Protein AF-A0A5N7MXD4-F1 (afdb_monomer_lite)

Sequence (95 aa):
NGLVERFNGRVQREVLGITIYSHRDLETLLKGFNQAYNRRRQRVLKGRSPDEVVRSRLAAEPKLANRRYKPPDADALPPALQVIAHAKEVSHPDT

Foldseek 3Di:
DCPVVVLVVCCVVPLVPQDADDPVLSVLLVLQSVVCQQCAQDVVVVRHGVVRVVVVVCVVPVVPDDPPDDDRDPPSNVVNVVSSVVSVVVPDPPD

pLDDT: mean 90.41, std 9.25, range [51.69, 97.56]

Structure (mmCIF, N/CA/C/O backbone):
data_AF-A0A5N7MXD4-F1
#
_entry.id   AF-A0A5N7MXD4-F1
#
loop_
_atom_site.group_PDB
_atom_site.id
_atom_site.type_symbol
_atom_site.label_atom_id
_atom_site.label_alt_id
_atom_site.label_comp_id
_atom_site.label_asym_id
_atom_site.label_entity_id
_atom_site.label_seq_id
_atom_site.pdbx_PDB_ins_code
_atom_site.Cartn_x
_atom_site.Cartn_y
_atom_site.Cartn_z
_atom_site.occupancy
_atom_site.B_iso_or_equiv
_atom_site.auth_seq_id
_atom_site.auth_comp_id
_atom_site.auth_asym_id
_atom_site.auth_atom_id
_atom_site.pdbx_PDB_model_num
ATOM 1 N N . ASN A 1 1 ? -7.459 -8.558 11.713 1.00 66.50 1 ASN A N 1
ATOM 2 C CA . ASN A 1 1 ? -7.918 -8.012 10.403 1.00 66.50 1 ASN A CA 1
ATOM 3 C C . ASN A 1 1 ? -6.911 -8.205 9.266 1.00 66.50 1 ASN A C 1
ATOM 5 O O . ASN A 1 1 ? -7.270 -7.883 8.137 1.00 66.50 1 ASN A O 1
ATOM 9 N N . GLY A 1 2 ? -5.682 -8.686 9.519 1.00 84.12 2 GLY A N 1
ATOM 10 C CA . GLY A 1 2 ? -4.745 -9.125 8.473 1.00 84.12 2 GLY A CA 1
ATOM 11 C C . GLY A 1 2 ? -4.294 -8.042 7.481 1.00 84.12 2 GLY A C 1
ATOM 12 O O . GLY A 1 2 ? -4.044 -8.353 6.322 1.00 84.12 2 GLY A O 1
ATOM 13 N N . LEU A 1 3 ? -4.381 -6.755 7.841 1.00 88.06 3 LEU A N 1
ATOM 14 C CA . LEU A 1 3 ? -4.192 -5.642 6.896 1.00 88.06 3 LEU A CA 1
ATOM 15 C C . LEU A 1 3 ? -2.740 -5.535 6.425 1.00 88.06 3 LEU A C 1
ATOM 17 O O . LEU A 1 3 ? -2.511 -5.345 5.231 1.00 88.06 3 LEU A O 1
ATOM 21 N N . VAL A 1 4 ? -1.800 -5.687 7.358 1.00 90.19 4 VAL A N 1
ATOM 22 C CA . VAL A 1 4 ? -0.358 -5.576 7.112 1.00 90.19 4 VAL A CA 1
ATOM 23 C C . VAL A 1 4 ? 0.131 -6.776 6.311 1.00 90.19 4 VAL A C 1
ATOM 25 O O . VAL A 1 4 ? 0.804 -6.617 5.302 1.00 90.19 4 VAL A O 1
ATOM 28 N N . GLU A 1 5 ? -0.290 -7.978 6.687 1.00 94.38 5 GLU A N 1
ATOM 29 C CA . GLU A 1 5 ? 0.085 -9.230 6.034 1.00 94.38 5 GLU A CA 1
ATOM 30 C C . GLU A 1 5 ? -0.402 -9.254 4.581 1.00 94.38 5 GLU A C 1
ATOM 32 O O . GLU A 1 5 ? 0.335 -9.634 3.671 1.00 94.38 5 GLU A O 1
ATOM 37 N N . ARG A 1 6 ? -1.627 -8.770 4.333 1.00 93.19 6 ARG A N 1
ATOM 38 C CA . ARG A 1 6 ? -2.141 -8.616 2.966 1.00 93.19 6 ARG A CA 1
ATOM 39 C C . ARG A 1 6 ? -1.388 -7.558 2.178 1.00 93.19 6 ARG A C 1
ATOM 41 O O . ARG A 1 6 ? -1.148 -7.779 0.997 1.00 93.19 6 ARG A O 1
ATOM 48 N N . PHE A 1 7 ? -1.058 -6.427 2.799 1.00 94.19 7 PHE A N 1
ATOM 49 C CA . PHE A 1 7 ? -0.277 -5.385 2.143 1.00 94.19 7 PHE A CA 1
ATOM 50 C C . PHE A 1 7 ? 1.096 -5.922 1.727 1.00 94.19 7 PHE A C 1
ATOM 52 O O . PHE A 1 7 ? 1.439 -5.856 0.551 1.00 94.19 7 PHE A O 1
ATOM 59 N N . ASN A 1 8 ? 1.815 -6.574 2.641 1.00 93.62 8 ASN A N 1
ATOM 60 C CA . ASN A 1 8 ? 3.120 -7.176 2.365 1.00 93.62 8 ASN A CA 1
ATOM 61 C C . ASN A 1 8 ? 3.028 -8.235 1.259 1.00 93.62 8 ASN A C 1
ATOM 63 O O . ASN A 1 8 ? 3.791 -8.202 0.296 1.00 93.62 8 ASN A O 1
ATOM 67 N N . GLY A 1 9 ? 2.026 -9.118 1.325 1.00 94.94 9 GLY A N 1
ATOM 68 C CA . GLY A 1 9 ? 1.793 -10.116 0.282 1.00 94.94 9 GLY A CA 1
ATOM 69 C C . GLY A 1 9 ? 1.370 -9.529 -1.071 1.00 94.94 9 GLY A C 1
ATOM 70 O O . GLY A 1 9 ? 1.410 -10.239 -2.076 1.00 94.94 9 GLY A O 1
ATOM 71 N N . ARG A 1 10 ? 0.927 -8.268 -1.122 1.00 95.31 10 ARG A N 1
ATOM 72 C CA . ARG A 1 10 ? 0.638 -7.542 -2.366 1.00 95.31 10 ARG A CA 1
ATOM 73 C C . ARG A 1 10 ? 1.878 -6.835 -2.898 1.00 95.31 10 ARG A C 1
ATOM 75 O O . ARG A 1 10 ? 2.154 -6.972 -4.080 1.00 95.31 10 ARG A O 1
ATOM 82 N N . VAL A 1 11 ? 2.672 -6.203 -2.033 1.00 94.00 11 VAL A N 1
ATOM 83 C CA . VAL A 1 11 ? 3.987 -5.646 -2.394 1.00 94.00 11 VAL A CA 1
ATOM 84 C C . VAL A 1 11 ? 4.872 -6.719 -3.030 1.00 94.00 11 VAL A C 1
ATOM 86 O O . VAL A 1 11 ? 5.403 -6.506 -4.116 1.00 94.00 11 VAL A O 1
ATOM 89 N N . GLN A 1 12 ? 4.960 -7.903 -2.418 1.00 93.25 12 GLN A N 1
ATOM 90 C CA . GLN A 1 12 ? 5.769 -9.003 -2.950 1.00 93.25 12 GLN A CA 1
ATOM 91 C C . GLN A 1 12 ? 5.322 -9.461 -4.347 1.00 93.25 12 GLN A C 1
ATOM 93 O O . GLN A 1 12 ? 6.161 -9.797 -5.173 1.00 93.25 12 GLN A O 1
ATOM 98 N N . ARG A 1 13 ? 4.011 -9.488 -4.616 1.00 92.38 13 ARG A N 1
ATOM 99 C CA . ARG A 1 13 ? 3.464 -9.993 -5.886 1.00 92.38 13 ARG A CA 1
ATOM 100 C C . ARG A 1 13 ? 3.389 -8.947 -6.992 1.00 92.38 13 ARG A C 1
ATOM 102 O O . ARG A 1 13 ? 3.486 -9.310 -8.154 1.00 92.38 13 ARG A O 1
ATOM 109 N N . GLU A 1 14 ? 3.153 -7.687 -6.642 1.00 91.88 14 GLU A N 1
ATOM 110 C CA . GLU A 1 14 ? 2.803 -6.639 -7.611 1.00 91.88 14 GLU A CA 1
ATOM 111 C C . GLU A 1 14 ? 3.910 -5.594 -7.787 1.00 91.88 14 GLU A C 1
ATOM 113 O O . GLU A 1 14 ? 4.019 -5.023 -8.864 1.00 91.88 14 GLU A O 1
ATOM 118 N N . VAL A 1 15 ? 4.738 -5.349 -6.764 1.00 90.81 15 VAL A N 1
ATOM 119 C CA . VAL A 1 15 ? 5.844 -4.375 -6.835 1.00 90.81 15 VAL A CA 1
ATOM 120 C C . VAL A 1 15 ? 7.165 -5.094 -7.077 1.00 90.81 15 VAL A C 1
ATOM 122 O O . VAL A 1 15 ? 7.857 -4.789 -8.039 1.00 90.81 15 VAL A O 1
ATOM 125 N N . LEU A 1 16 ? 7.500 -6.086 -6.246 1.00 88.38 16 LEU A N 1
ATOM 126 C CA . LEU A 1 16 ? 8.787 -6.792 -6.348 1.00 88.38 16 LEU A CA 1
ATOM 127 C C . LEU A 1 16 ? 8.886 -7.729 -7.563 1.00 88.38 16 LEU A C 1
ATOM 129 O O . LEU A 1 16 ? 9.960 -8.251 -7.836 1.00 88.38 16 LEU A O 1
ATOM 133 N N . GLY A 1 17 ? 7.784 -7.938 -8.288 1.00 86.75 17 GLY A N 1
ATOM 134 C CA . GLY A 1 17 ? 7.784 -8.629 -9.579 1.00 86.75 17 GLY A CA 1
ATOM 135 C C . GLY A 1 17 ? 8.162 -7.736 -10.767 1.00 86.75 17 GLY A C 1
ATOM 136 O O . GLY A 1 17 ? 8.276 -8.243 -11.878 1.00 86.75 17 GLY A O 1
ATOM 137 N N . ILE A 1 18 ? 8.323 -6.424 -10.564 1.00 86.62 18 ILE A N 1
ATOM 138 C CA . ILE A 1 18 ? 8.743 -5.487 -11.611 1.00 86.62 18 ILE A CA 1
ATOM 139 C C . ILE A 1 18 ? 10.270 -5.430 -11.618 1.00 86.62 18 ILE A C 1
ATOM 141 O O . ILE A 1 18 ? 10.882 -5.069 -10.612 1.00 86.62 18 ILE A O 1
ATOM 145 N N . THR A 1 19 ? 10.883 -5.744 -12.759 1.00 87.12 19 THR A N 1
ATOM 146 C CA . THR A 1 19 ? 12.324 -5.567 -12.951 1.00 87.12 19 THR A CA 1
ATOM 147 C C . THR A 1 19 ? 12.652 -4.077 -12.949 1.00 87.12 19 THR A C 1
ATOM 149 O O . THR A 1 19 ? 12.222 -3.330 -13.825 1.00 87.12 19 THR A O 1
ATOM 152 N N . ILE A 1 20 ? 13.406 -3.641 -11.946 1.00 84.12 20 ILE A N 1
ATOM 153 C CA . ILE A 1 20 ? 13.797 -2.246 -11.739 1.00 84.12 20 ILE A CA 1
ATOM 154 C C . ILE A 1 20 ? 15.306 -2.158 -11.553 1.00 84.12 20 ILE A C 1
ATOM 156 O O . ILE A 1 20 ? 15.915 -3.011 -10.911 1.00 84.12 20 ILE A O 1
ATOM 160 N N . TYR A 1 21 ? 15.907 -1.113 -12.114 1.00 79.19 21 TYR A N 1
ATOM 161 C CA . TYR A 1 21 ? 17.362 -0.958 -12.174 1.00 79.19 21 TYR A CA 1
ATOM 162 C C . TYR A 1 21 ? 17.922 -0.032 -11.083 1.00 79.19 21 TYR A C 1
ATOM 164 O O . TYR A 1 21 ? 19.137 0.121 -10.978 1.00 79.19 21 TYR A O 1
ATOM 172 N N . SER A 1 22 ? 17.069 0.596 -10.261 1.00 89.06 22 SER A N 1
ATOM 173 C CA . SER A 1 22 ? 17.521 1.519 -9.218 1.00 89.06 22 SER A CA 1
ATOM 174 C C . SER A 1 22 ? 16.703 1.448 -7.925 1.00 89.06 22 SER A C 1
ATOM 176 O O . SER A 1 22 ? 15.500 1.183 -7.911 1.00 89.06 22 SER A O 1
ATOM 178 N N . HIS A 1 23 ? 17.368 1.749 -6.806 1.00 92.69 23 HIS A N 1
ATOM 179 C CA . HIS A 1 23 ? 16.715 1.884 -5.502 1.00 92.69 23 HIS A CA 1
ATOM 180 C C . HIS A 1 23 ? 15.687 3.024 -5.486 1.00 92.69 23 HIS A C 1
ATOM 182 O O . HIS A 1 23 ? 14.625 2.905 -4.879 1.00 92.69 23 HIS A O 1
ATOM 188 N N . ARG A 1 24 ? 15.974 4.121 -6.194 1.00 94.69 24 ARG A N 1
ATOM 189 C CA . ARG A 1 24 ? 15.072 5.272 -6.302 1.00 94.69 24 ARG A CA 1
ATOM 190 C C . ARG A 1 24 ? 13.750 4.894 -6.970 1.00 94.69 24 ARG A C 1
ATOM 192 O O . ARG A 1 24 ? 12.689 5.342 -6.531 1.00 94.69 24 ARG A O 1
ATOM 199 N N . ASP A 1 25 ? 13.807 4.054 -7.995 1.00 94.12 25 ASP A N 1
ATOM 200 C CA . ASP A 1 25 ? 12.617 3.558 -8.682 1.00 94.12 25 ASP A CA 1
ATOM 201 C C . ASP A 1 25 ? 11.812 2.630 -7.774 1.00 94.12 25 ASP A C 1
ATOM 203 O O . ASP A 1 25 ? 10.591 2.769 -7.692 1.00 94.12 25 ASP A O 1
ATOM 207 N N . LEU A 1 26 ? 12.485 1.772 -6.995 1.00 94.94 26 LEU A N 1
ATOM 208 C CA . LEU A 1 26 ? 11.822 0.950 -5.978 1.00 94.94 26 LEU A CA 1
ATOM 209 C C . LEU A 1 26 ? 11.073 1.810 -4.955 1.00 94.94 26 LEU A C 1
ATOM 211 O O . LEU A 1 26 ? 9.898 1.566 -4.682 1.00 94.94 26 LEU A O 1
ATOM 215 N N . GLU A 1 27 ? 11.726 2.829 -4.392 1.00 95.50 27 GLU A N 1
ATOM 216 C CA . GLU A 1 27 ? 11.077 3.734 -3.440 1.00 95.50 27 GLU A CA 1
ATOM 217 C C . GLU A 1 27 ? 9.869 4.445 -4.058 1.00 95.50 27 GLU A C 1
ATOM 219 O O . GLU A 1 27 ? 8.828 4.591 -3.410 1.00 95.50 27 GLU A O 1
ATOM 224 N N . THR A 1 28 ? 10.002 4.883 -5.310 1.00 95.81 28 THR A N 1
ATOM 225 C CA . THR A 1 28 ? 8.940 5.574 -6.050 1.00 95.81 28 THR A CA 1
ATOM 226 C C . THR A 1 28 ? 7.741 4.649 -6.261 1.00 95.81 28 THR A C 1
ATOM 228 O O . THR A 1 28 ? 6.608 5.030 -5.949 1.00 95.81 28 THR A O 1
ATOM 231 N N . LEU A 1 29 ? 7.980 3.402 -6.679 1.00 95.19 29 LEU A N 1
ATOM 232 C CA . LEU A 1 29 ? 6.939 2.384 -6.812 1.00 95.19 29 LEU A CA 1
ATOM 233 C C . LEU A 1 29 ? 6.256 2.084 -5.482 1.00 95.19 29 LEU A C 1
ATOM 235 O O . LEU A 1 29 ? 5.030 2.037 -5.429 1.00 95.19 29 LEU A O 1
ATOM 239 N N . LEU A 1 30 ? 7.014 1.916 -4.397 1.00 95.56 30 LEU A N 1
ATOM 240 C CA . LEU A 1 30 ? 6.447 1.622 -3.081 1.00 95.56 30 LEU A CA 1
ATOM 241 C C . LEU A 1 30 ? 5.559 2.765 -2.572 1.00 95.56 30 LEU A C 1
ATOM 243 O O . LEU A 1 30 ? 4.483 2.502 -2.028 1.00 95.56 30 LEU A O 1
ATOM 247 N N . LYS A 1 31 ? 5.958 4.026 -2.782 1.00 95.50 31 LYS A N 1
ATOM 248 C CA . LYS A 1 31 ? 5.150 5.202 -2.415 1.00 95.50 31 LYS A CA 1
ATOM 249 C C . LYS A 1 31 ? 3.838 5.245 -3.203 1.00 95.50 31 LYS A C 1
ATOM 251 O O . LYS A 1 31 ? 2.770 5.347 -2.591 1.00 95.50 31 LYS A O 1
ATOM 256 N N . GLY A 1 32 ? 3.897 5.106 -4.529 1.00 96.12 32 GLY A N 1
ATOM 257 C CA . GLY A 1 32 ? 2.702 5.096 -5.378 1.00 96.12 32 GLY A CA 1
ATOM 258 C C . GLY A 1 32 ? 1.794 3.892 -5.115 1.00 96.12 32 GLY A C 1
ATOM 259 O O . GLY A 1 32 ? 0.576 4.041 -5.004 1.00 96.12 32 GLY A O 1
ATOM 260 N N . PHE A 1 33 ? 2.376 2.707 -4.912 1.00 95.50 33 PHE A N 1
ATOM 261 C CA . PHE A 1 33 ? 1.638 1.493 -4.571 1.00 95.50 33 PHE A CA 1
ATOM 262 C C . PHE A 1 33 ? 0.915 1.627 -3.230 1.00 95.50 33 PHE A C 1
ATOM 264 O O . PHE A 1 33 ? -0.277 1.334 -3.143 1.00 95.50 33 PHE A O 1
ATOM 271 N N . ASN A 1 34 ? 1.602 2.109 -2.189 1.00 94.94 34 ASN A N 1
ATOM 272 C CA . ASN A 1 34 ? 0.996 2.362 -0.882 1.00 94.94 34 ASN A CA 1
ATOM 273 C C . ASN A 1 34 ? -0.197 3.320 -1.002 1.00 94.94 34 ASN A C 1
ATOM 275 O O . ASN A 1 34 ? -1.256 3.081 -0.418 1.00 94.94 34 ASN A O 1
ATOM 279 N N . GLN A 1 35 ? -0.054 4.372 -1.807 1.00 94.69 35 GLN A N 1
ATOM 280 C CA . GLN A 1 35 ? -1.127 5.323 -2.055 1.00 94.69 35 GLN A CA 1
ATOM 281 C C . GLN A 1 35 ? -2.335 4.668 -2.752 1.00 94.69 35 GLN A C 1
ATOM 283 O O . GLN A 1 35 ? -3.470 4.795 -2.284 1.00 94.69 35 GLN A O 1
ATOM 288 N N . ALA A 1 36 ? -2.102 3.935 -3.842 1.00 94.62 36 ALA A N 1
ATOM 289 C CA . ALA A 1 36 ? -3.156 3.259 -4.592 1.00 94.62 36 ALA A CA 1
ATOM 290 C C . ALA A 1 36 ? -3.858 2.181 -3.750 1.00 94.62 36 ALA A C 1
ATOM 292 O O . ALA A 1 36 ? -5.089 2.111 -3.718 1.00 94.62 36 ALA A O 1
ATOM 293 N N . TYR A 1 37 ? -3.090 1.369 -3.020 1.00 95.12 37 TYR A N 1
ATOM 294 C CA . TYR A 1 37 ? -3.610 0.293 -2.181 1.00 95.12 37 TYR A CA 1
ATOM 295 C C . TYR A 1 37 ? -4.518 0.818 -1.066 1.00 95.12 37 TYR A C 1
ATOM 297 O O . TYR A 1 37 ? -5.609 0.278 -0.860 1.00 95.12 37 TYR A O 1
ATOM 305 N N . ASN A 1 38 ? -4.090 1.872 -0.364 1.00 94.19 38 ASN A N 1
ATOM 306 C CA . ASN A 1 38 ? -4.826 2.403 0.781 1.00 94.19 38 ASN A CA 1
ATOM 307 C C . ASN A 1 38 ? -6.086 3.184 0.389 1.00 94.19 38 ASN A C 1
ATOM 309 O O . ASN A 1 38 ? -7.045 3.210 1.162 1.00 94.19 38 ASN A O 1
ATOM 313 N N . ARG A 1 39 ? -6.130 3.748 -0.825 1.00 94.38 39 ARG A N 1
ATOM 314 C CA . ARG A 1 39 ? -7.325 4.411 -1.376 1.00 94.38 39 ARG A CA 1
ATOM 315 C C . ARG A 1 39 ? -8.316 3.436 -2.007 1.00 94.38 39 ARG A C 1
ATOM 317 O O . ARG A 1 39 ? -9.516 3.709 -2.0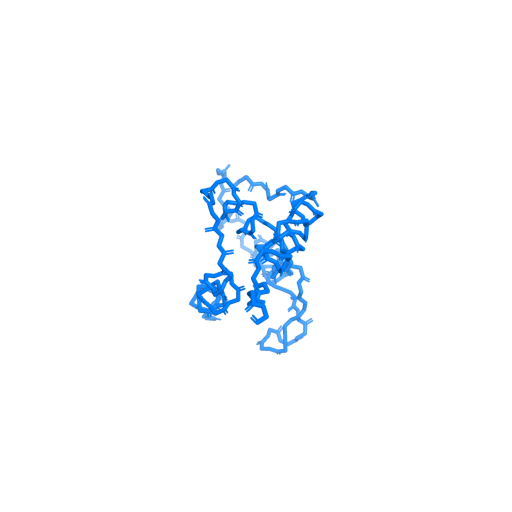32 1.00 94.38 39 ARG A O 1
ATOM 324 N N . ARG A 1 40 ? -7.851 2.285 -2.499 1.00 95.38 40 ARG A N 1
ATOM 325 C CA . ARG A 1 40 ? -8.704 1.308 -3.183 1.00 95.38 40 ARG A CA 1
ATOM 326 C C . ARG A 1 40 ? -9.674 0.634 -2.212 1.00 95.38 40 ARG A C 1
ATOM 328 O O . ARG A 1 40 ? -9.265 0.020 -1.229 1.00 95.38 40 ARG A O 1
ATOM 335 N N . ARG A 1 41 ? -10.970 0.670 -2.535 1.00 96.56 41 ARG A N 1
ATOM 336 C CA . ARG A 1 41 ? -12.010 -0.105 -1.841 1.00 96.56 41 ARG A CA 1
ATOM 337 C C . ARG A 1 41 ? -11.753 -1.606 -1.991 1.00 96.56 41 ARG A C 1
ATOM 339 O O . ARG A 1 41 ? -11.516 -2.095 -3.095 1.00 96.56 41 ARG A O 1
ATOM 346 N N . GLN A 1 42 ? -11.817 -2.349 -0.887 1.00 95.19 42 GLN A N 1
ATOM 347 C CA . GLN A 1 42 ? -11.522 -3.782 -0.860 1.00 95.19 42 GLN A CA 1
ATOM 348 C C . GLN A 1 42 ? -12.746 -4.583 -0.415 1.00 95.19 42 GLN A C 1
ATOM 350 O O . GLN A 1 42 ? -13.353 -4.312 0.621 1.00 95.19 42 GLN A O 1
ATOM 355 N N . ARG A 1 43 ? -13.080 -5.640 -1.164 1.00 94.50 43 ARG A N 1
ATOM 356 C CA . ARG A 1 43 ? -14.231 -6.512 -0.867 1.00 94.50 43 ARG A CA 1
ATOM 357 C C . ARG A 1 43 ? -14.127 -7.161 0.519 1.00 94.50 43 ARG A C 1
ATOM 359 O O . ARG A 1 43 ? -15.100 -7.187 1.261 1.00 94.50 43 ARG A O 1
ATOM 366 N N . VAL A 1 44 ? -12.917 -7.577 0.908 1.00 93.06 44 VAL A N 1
ATOM 367 C CA . VAL A 1 44 ? -12.610 -8.135 2.243 1.00 93.06 44 VAL A CA 1
ATOM 368 C C . VAL A 1 44 ? -12.841 -7.134 3.386 1.00 93.06 44 VAL A C 1
ATOM 370 O O . VAL A 1 44 ? -13.044 -7.528 4.528 1.00 93.06 44 VAL A O 1
ATOM 373 N N . LEU A 1 45 ? -12.860 -5.832 3.083 1.00 94.50 45 LEU A N 1
ATOM 374 C CA . LEU A 1 45 ? -13.163 -4.754 4.027 1.00 94.50 45 LEU A CA 1
ATOM 375 C C . LEU A 1 45 ? -14.611 -4.259 3.894 1.00 94.50 45 LEU A C 1
ATOM 377 O O . LEU A 1 45 ? -14.914 -3.126 4.273 1.00 94.50 45 LEU A O 1
ATOM 381 N N . LYS A 1 46 ? -15.509 -5.100 3.361 1.00 95.31 46 LYS A N 1
ATOM 382 C CA . LYS A 1 46 ? -16.921 -4.772 3.104 1.00 95.31 46 LYS A CA 1
ATOM 383 C C . LYS A 1 46 ? -17.078 -3.550 2.188 1.00 95.31 46 LYS A C 1
ATOM 385 O O . LYS A 1 46 ? -17.912 -2.688 2.428 1.00 95.31 46 LYS A O 1
ATOM 390 N N . GLY A 1 47 ? -16.221 -3.446 1.170 1.00 96.44 47 GLY A N 1
ATOM 391 C CA . GLY A 1 47 ? -16.249 -2.344 0.203 1.00 96.44 47 GLY A CA 1
ATOM 392 C C . GLY A 1 47 ? -15.613 -1.043 0.699 1.00 96.44 47 GLY A C 1
ATOM 393 O O . GLY A 1 47 ? -15.674 -0.041 -0.009 1.00 96.44 47 GLY A O 1
ATOM 394 N N . ARG A 1 48 ? -14.975 -1.038 1.874 1.00 97.00 48 ARG A N 1
ATOM 395 C CA . ARG A 1 48 ? -14.193 0.107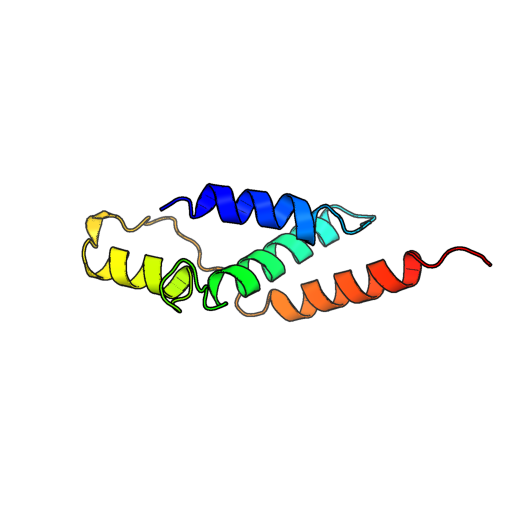 2.361 1.00 97.00 48 ARG A CA 1
ATOM 396 C C . ARG A 1 48 ? -12.741 0.042 1.911 1.00 97.00 48 ARG A C 1
ATOM 398 O O . ARG A 1 48 ? -12.221 -1.041 1.630 1.00 97.00 48 ARG A O 1
ATOM 405 N N . SER A 1 49 ? -12.081 1.187 1.835 1.00 96.25 49 SER A N 1
ATOM 406 C CA . SER A 1 49 ? -10.633 1.252 1.648 1.00 96.25 49 SER A CA 1
ATOM 407 C C . SER A 1 49 ? -9.887 1.052 2.977 1.00 96.25 49 SER A C 1
ATOM 409 O O . SER A 1 49 ? -10.467 1.260 4.050 1.00 96.25 49 SER A O 1
ATOM 411 N N . PRO A 1 50 ? -8.608 0.632 2.953 1.00 95.56 50 PRO A N 1
ATOM 412 C CA . PRO A 1 50 ? -7.781 0.621 4.156 1.00 95.56 50 PRO A CA 1
ATOM 413 C C . PRO A 1 50 ? -7.750 1.975 4.880 1.00 95.56 50 PRO A C 1
ATOM 415 O O . PRO A 1 50 ? -7.902 1.992 6.102 1.00 95.56 50 PRO A O 1
ATOM 418 N N . ASP A 1 51 ? -7.651 3.091 4.147 1.00 94.56 51 ASP A N 1
ATOM 419 C CA . ASP A 1 51 ? -7.675 4.441 4.728 1.00 94.56 51 ASP A CA 1
ATOM 420 C C . ASP A 1 51 ? -8.982 4.727 5.471 1.00 94.56 51 ASP A C 1
ATOM 422 O O . ASP A 1 51 ? -8.955 5.234 6.592 1.00 94.56 51 ASP A O 1
ATOM 426 N N . GLU A 1 52 ? -10.131 4.377 4.885 1.00 96.25 52 GLU A N 1
ATOM 427 C CA . GLU A 1 52 ? -11.433 4.533 5.542 1.00 96.25 52 GLU A CA 1
ATOM 428 C C . GLU A 1 52 ? -11.484 3.730 6.847 1.00 96.25 52 GLU A C 1
ATOM 430 O O . GLU A 1 52 ? -11.914 4.244 7.878 1.00 96.25 52 GLU A O 1
ATOM 435 N N . VAL A 1 53 ? -10.994 2.485 6.834 1.00 95.44 53 VAL A N 1
ATOM 436 C CA . VAL A 1 53 ? -10.977 1.624 8.026 1.00 95.44 53 VAL A CA 1
ATOM 437 C C . VAL A 1 53 ? -10.096 2.209 9.132 1.00 95.44 53 VAL A C 1
ATOM 439 O O . VAL A 1 53 ? -10.508 2.213 10.295 1.00 95.44 53 VAL A O 1
ATOM 442 N N . VAL A 1 54 ? -8.905 2.712 8.794 1.00 93.31 54 VAL A N 1
ATOM 443 C CA . VAL A 1 54 ? -7.997 3.332 9.770 1.00 93.31 54 VAL A CA 1
ATOM 444 C C . VAL A 1 54 ? -8.595 4.628 10.314 1.00 93.31 54 VAL A C 1
ATOM 446 O O . VAL A 1 54 ? -8.632 4.802 11.530 1.00 93.31 54 VAL A 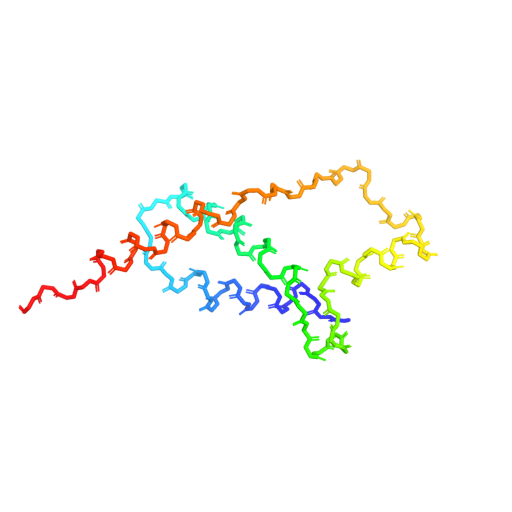O 1
ATOM 449 N N . ARG A 1 55 ? -9.135 5.501 9.453 1.00 94.19 55 ARG A N 1
ATOM 450 C CA . ARG A 1 55 ? -9.776 6.757 9.877 1.00 94.19 55 ARG A CA 1
ATOM 451 C C . ARG A 1 55 ? -10.963 6.511 10.804 1.00 94.19 55 ARG A C 1
ATOM 453 O O . ARG A 1 55 ? -11.029 7.135 11.857 1.00 94.19 55 ARG A O 1
ATOM 460 N N . SER A 1 56 ? -11.854 5.571 10.472 1.00 95.81 56 SER A N 1
ATOM 461 C CA . SER A 1 56 ? -12.974 5.213 11.354 1.00 95.81 56 SER A CA 1
ATOM 462 C C . SER A 1 56 ? -12.493 4.701 12.713 1.00 95.81 56 SER A C 1
ATOM 464 O O . SER A 1 56 ? -13.074 5.049 13.736 1.00 95.81 56 SER A O 1
ATOM 466 N N . ARG A 1 57 ? -11.417 3.902 12.744 1.00 94.69 57 ARG A N 1
ATOM 467 C CA . ARG A 1 57 ? -10.853 3.392 14.001 1.00 94.69 57 ARG A CA 1
ATOM 468 C C . ARG A 1 57 ? -10.233 4.502 14.848 1.00 94.69 57 ARG A C 1
ATOM 470 O O . ARG A 1 57 ? -10.456 4.528 16.050 1.00 94.69 57 ARG A O 1
ATOM 477 N N . LEU A 1 58 ? -9.481 5.411 14.233 1.00 95.06 58 LEU A N 1
ATOM 478 C CA . LEU A 1 58 ? -8.881 6.546 14.937 1.00 95.06 58 LEU A CA 1
ATOM 479 C C . LEU A 1 58 ? -9.939 7.531 15.449 1.00 95.06 58 LEU A C 1
ATOM 481 O O . LEU A 1 58 ? -9.753 8.100 16.517 1.00 95.06 58 LEU A O 1
ATOM 485 N N . ALA A 1 59 ? -11.054 7.698 14.733 1.00 96.06 59 ALA A N 1
ATOM 486 C CA . ALA A 1 59 ? -12.182 8.496 15.208 1.00 96.06 59 ALA A CA 1
ATOM 487 C C . ALA A 1 59 ? -12.867 7.861 16.433 1.00 96.06 59 ALA A C 1
ATOM 489 O O . ALA A 1 59 ? -13.214 8.570 17.372 1.00 96.06 59 ALA A O 1
ATOM 490 N N . ALA A 1 60 ? -13.031 6.532 16.442 1.00 97.56 60 ALA A N 1
ATOM 491 C CA . ALA A 1 60 ? -13.620 5.805 17.568 1.00 97.56 60 ALA A CA 1
ATOM 492 C C . ALA A 1 60 ? -12.678 5.708 18.784 1.00 97.56 60 ALA A C 1
ATOM 494 O O . ALA A 1 60 ? -13.130 5.736 19.925 1.00 97.56 60 ALA A O 1
ATOM 495 N N . GLU A 1 61 ? -11.367 5.607 18.552 1.00 97.06 61 GLU A N 1
ATOM 496 C CA . GLU A 1 61 ? -10.349 5.487 19.599 1.00 97.06 61 GLU A CA 1
ATOM 497 C C . GLU A 1 61 ? -9.164 6.448 19.358 1.00 97.06 61 GLU A C 1
ATOM 499 O O . GLU A 1 61 ? -8.075 6.009 18.966 1.00 97.06 61 GLU A O 1
ATOM 504 N N . PRO A 1 62 ? -9.310 7.757 19.647 1.00 95.44 62 PRO A N 1
ATOM 505 C CA . PRO A 1 62 ? -8.280 8.762 19.350 1.00 95.44 62 PRO A CA 1
ATOM 506 C C . PRO A 1 62 ? -6.916 8.497 20.004 1.00 95.44 62 PRO A C 1
ATOM 508 O O . PRO A 1 62 ? -5.878 8.869 19.461 1.00 95.44 62 PRO A O 1
ATOM 511 N N . LYS A 1 63 ? -6.895 7.793 21.144 1.00 96.31 63 LYS A N 1
ATOM 512 C CA . LYS A 1 63 ? -5.670 7.380 21.854 1.00 96.31 63 LYS A CA 1
ATOM 513 C C . LYS A 1 63 ? -4.744 6.469 21.034 1.00 96.31 63 LYS A C 1
ATOM 515 O O . LYS A 1 63 ? -3.572 6.350 21.371 1.00 96.31 63 LYS A O 1
ATOM 520 N N . LEU A 1 64 ? -5.255 5.826 19.979 1.00 93.75 64 LEU A N 1
ATOM 521 C CA . LEU A 1 64 ? -4.467 4.980 19.076 1.00 93.75 64 LEU A CA 1
ATOM 522 C C . LEU A 1 64 ? -3.685 5.788 18.028 1.00 93.75 64 LEU A C 1
ATOM 524 O O . LEU A 1 64 ? -2.888 5.214 17.286 1.00 93.75 64 LEU A O 1
ATOM 528 N N . ALA A 1 65 ? -3.915 7.101 17.928 1.00 93.69 65 ALA A N 1
ATOM 529 C CA . ALA A 1 65 ? -3.238 7.943 16.954 1.00 93.69 65 ALA A CA 1
ATOM 530 C C . ALA A 1 65 ? -1.727 8.017 17.226 1.00 93.69 65 ALA A C 1
ATOM 532 O O . ALA A 1 65 ? -1.274 8.374 18.314 1.00 93.69 65 ALA A O 1
ATOM 533 N N . ASN A 1 66 ? -0.929 7.732 16.196 1.00 92.62 66 ASN A N 1
ATOM 534 C CA . ASN A 1 66 ? 0.514 7.914 16.254 1.00 92.62 66 ASN A CA 1
ATOM 535 C C . ASN A 1 66 ? 0.868 9.388 16.001 1.00 92.62 66 ASN A C 1
ATOM 537 O O . ASN A 1 66 ? 0.754 9.868 14.876 1.00 92.62 66 ASN A O 1
ATOM 541 N N . ARG A 1 67 ? 1.373 10.089 17.024 1.00 91.25 67 ARG A N 1
ATOM 542 C CA . ARG A 1 67 ? 1.797 11.503 16.929 1.00 91.25 67 ARG A CA 1
ATOM 543 C C . ARG A 1 67 ? 2.919 11.756 15.918 1.00 91.25 67 ARG A C 1
ATOM 545 O O . ARG A 1 67 ? 3.092 12.883 15.477 1.00 91.25 67 ARG A O 1
ATOM 552 N N . ARG A 1 68 ? 3.696 10.727 15.569 1.00 94.50 68 ARG A N 1
ATOM 553 C CA . ARG A 1 68 ? 4.790 10.807 14.586 1.00 94.50 68 ARG A CA 1
ATOM 554 C C . ARG A 1 68 ? 4.350 10.413 13.177 1.00 94.50 68 ARG A C 1
ATOM 556 O O . ARG A 1 68 ? 5.196 10.303 12.292 1.00 94.50 68 ARG A O 1
ATOM 563 N N . TYR A 1 69 ? 3.060 10.144 12.972 1.00 89.69 69 TYR A N 1
ATOM 564 C CA . TYR A 1 69 ? 2.541 9.794 11.659 1.00 89.69 69 TYR A CA 1
ATOM 565 C C . TYR A 1 69 ? 2.798 10.931 10.669 1.00 89.69 69 TYR A C 1
ATOM 567 O O . TYR A 1 69 ? 2.404 12.073 10.898 1.00 89.69 69 TYR A O 1
ATOM 575 N N . LYS A 1 70 ? 3.451 10.593 9.558 1.00 89.31 70 LYS A N 1
ATOM 576 C CA . LYS A 1 70 ? 3.611 11.482 8.414 1.00 89.31 70 LYS A CA 1
ATOM 577 C C . LYS A 1 70 ? 2.605 11.048 7.352 1.00 89.31 70 LYS A C 1
ATOM 579 O O . LYS A 1 70 ? 2.623 9.870 6.984 1.00 89.31 70 LYS A O 1
ATOM 584 N N . PRO A 1 71 ? 1.720 11.943 6.883 1.00 85.88 71 PRO A N 1
ATOM 585 C CA . PRO A 1 71 ? 0.800 11.594 5.814 1.00 85.88 71 PRO A CA 1
ATOM 586 C C . PRO A 1 71 ? 1.586 11.204 4.552 1.00 85.88 71 PRO A C 1
ATOM 588 O O . PRO A 1 71 ? 2.652 11.773 4.300 1.00 85.88 71 PRO A O 1
ATOM 591 N N . PRO A 1 72 ? 1.095 10.226 3.772 1.00 83.75 72 PRO A N 1
ATOM 592 C CA . PRO A 1 72 ? 1.708 9.876 2.503 1.00 83.75 72 PRO A CA 1
ATOM 593 C C . PRO A 1 72 ? 1.594 11.047 1.528 1.00 83.75 72 PRO A C 1
ATOM 595 O O . PRO A 1 72 ? 0.609 11.788 1.546 1.00 83.75 72 PRO A O 1
ATOM 598 N N . ASP A 1 73 ? 2.587 11.167 0.654 1.00 88.81 73 ASP A N 1
ATOM 599 C CA . ASP A 1 73 ? 2.581 12.114 -0.456 1.00 88.81 73 ASP A CA 1
ATOM 600 C C . ASP A 1 73 ? 1.337 11.892 -1.339 1.00 88.81 73 ASP A C 1
ATOM 602 O O . ASP A 1 73 ? 1.022 10.755 -1.711 1.00 88.81 73 ASP A O 1
ATOM 606 N N . ALA A 1 74 ? 0.596 12.970 -1.620 1.00 86.44 74 ALA A N 1
ATOM 607 C CA . ALA A 1 74 ? -0.634 12.951 -2.406 1.00 86.44 74 ALA A CA 1
ATOM 608 C C . ALA A 1 74 ? -0.377 12.791 -3.913 1.00 86.44 74 ALA A C 1
ATOM 610 O O . ALA A 1 74 ? -1.255 12.274 -4.610 1.00 86.44 74 ALA A O 1
ATOM 611 N N . ASP A 1 75 ? 0.846 13.067 -4.361 1.00 92.00 75 ASP A N 1
ATOM 612 C CA . ASP A 1 75 ? 1.261 13.041 -5.764 1.00 92.00 75 ASP A CA 1
ATOM 613 C C . ASP A 1 75 ? 2.230 11.887 -6.063 1.00 92.00 75 ASP A C 1
ATOM 615 O O . ASP A 1 75 ? 2.898 11.851 -7.091 1.00 92.00 75 ASP A O 1
ATOM 619 N N . ALA A 1 76 ? 2.271 10.880 -5.184 1.00 93.81 76 ALA A N 1
ATOM 620 C CA . ALA A 1 76 ? 3.140 9.715 -5.337 1.00 93.81 76 ALA A CA 1
ATOM 621 C C . ALA A 1 76 ? 2.757 8.772 -6.496 1.00 93.81 76 ALA A C 1
ATOM 623 O O . ALA A 1 76 ? 3.574 7.949 -6.907 1.00 93.81 76 ALA A O 1
ATOM 624 N N . LEU A 1 77 ? 1.520 8.829 -7.004 1.00 94.88 77 LEU A N 1
ATOM 625 C CA . LEU A 1 77 ? 1.048 7.900 -8.038 1.00 94.88 77 LEU A CA 1
ATOM 626 C C . LEU A 1 77 ? 1.576 8.221 -9.448 1.00 94.88 77 LEU A C 1
ATOM 628 O O . LEU A 1 77 ? 2.096 7.296 -10.071 1.00 94.88 77 LEU A O 1
ATOM 632 N N . PRO A 1 78 ? 1.501 9.465 -9.966 1.00 96.94 78 PRO A N 1
ATOM 633 C CA . PRO A 1 78 ? 2.071 9.806 -11.271 1.00 96.94 78 PRO A CA 1
ATOM 634 C C . PRO A 1 78 ? 3.523 9.340 -11.499 1.00 96.94 78 PRO A C 1
ATOM 636 O O . PRO A 1 78 ? 3.754 8.652 -12.495 1.00 96.94 78 PRO A O 1
ATOM 639 N N . PRO A 1 79 ? 4.498 9.605 -10.602 1.00 96.00 79 PRO A N 1
ATOM 640 C CA . PRO A 1 79 ? 5.872 9.152 -10.815 1.00 96.00 79 PRO A CA 1
ATOM 641 C C . PRO A 1 79 ? 6.000 7.623 -10.744 1.00 96.00 79 PRO A C 1
ATOM 643 O O . PRO A 1 79 ? 6.778 7.036 -11.490 1.00 96.00 79 PRO A O 1
ATOM 646 N N . ALA A 1 80 ? 5.200 6.941 -9.918 1.00 95.44 80 ALA A N 1
ATOM 647 C CA . ALA A 1 80 ? 5.191 5.479 -9.888 1.00 95.44 80 ALA A CA 1
ATOM 648 C C . ALA A 1 80 ? 4.692 4.875 -11.209 1.00 95.44 80 ALA A C 1
ATOM 650 O O . ALA A 1 80 ? 5.249 3.888 -11.682 1.00 95.44 80 ALA A O 1
ATOM 651 N N . LEU A 1 81 ? 3.677 5.477 -11.836 1.00 95.12 81 LEU A N 1
ATOM 652 C CA . LEU A 1 81 ? 3.193 5.039 -13.147 1.00 95.12 81 LEU A CA 1
ATOM 653 C C . LEU A 1 81 ? 4.244 5.240 -14.248 1.00 95.12 81 LEU A C 1
ATOM 655 O O . LEU A 1 81 ? 4.357 4.384 -15.122 1.00 95.12 81 LEU A O 1
ATOM 659 N N . GLN A 1 82 ? 5.036 6.315 -14.181 1.00 94.88 82 GLN A N 1
ATOM 660 C CA . GLN A 1 82 ? 6.163 6.533 -15.097 1.00 94.88 82 GLN A CA 1
ATOM 661 C C . GLN A 1 82 ? 7.229 5.446 -14.939 1.00 94.88 82 GLN A C 1
ATOM 663 O O . GLN A 1 82 ? 7.633 4.847 -15.930 1.00 94.88 82 GLN A O 1
ATOM 668 N N . VAL A 1 83 ? 7.619 5.113 -13.703 1.00 93.94 83 VAL A N 1
ATOM 669 C CA . VAL A 1 83 ? 8.568 4.015 -13.447 1.00 93.94 83 VAL A CA 1
ATOM 670 C C . VAL A 1 83 ? 8.052 2.687 -14.012 1.00 93.94 83 VAL A C 1
ATOM 672 O O . VAL A 1 83 ? 8.813 1.956 -14.639 1.00 93.94 83 VAL A O 1
ATOM 675 N N . ILE A 1 84 ? 6.758 2.380 -13.852 1.00 91.94 84 ILE A N 1
ATOM 676 C CA . ILE A 1 84 ? 6.149 1.173 -14.442 1.00 91.94 84 ILE A CA 1
ATOM 677 C C . ILE A 1 84 ? 6.231 1.201 -15.973 1.00 91.94 84 ILE A C 1
ATOM 679 O O . ILE A 1 84 ? 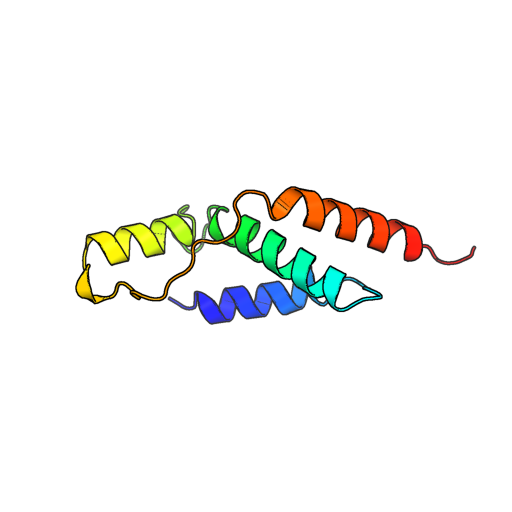6.497 0.166 -16.581 1.00 91.94 84 ILE A O 1
ATOM 683 N N . ALA A 1 85 ? 5.964 2.349 -16.599 1.00 91.75 85 ALA A N 1
ATOM 684 C CA . ALA A 1 85 ? 6.030 2.491 -18.051 1.00 91.75 85 ALA A CA 1
ATOM 685 C C . ALA A 1 85 ? 7.454 2.241 -18.566 1.00 91.75 85 ALA A C 1
ATOM 687 O O . ALA A 1 85 ? 7.641 1.381 -19.422 1.00 91.75 85 ALA A O 1
ATOM 688 N N . HIS A 1 86 ? 8.454 2.882 -17.957 1.00 89.06 86 HIS A N 1
ATOM 689 C CA . HIS A 1 86 ? 9.857 2.663 -18.300 1.00 89.06 86 HIS A CA 1
ATOM 690 C C . HIS A 1 86 ? 10.287 1.215 -18.078 1.00 89.06 86 HIS A C 1
ATOM 692 O O . HIS A 1 86 ? 10.886 0.616 -18.963 1.00 89.06 86 HIS A O 1
ATOM 698 N N . ALA A 1 87 ? 9.923 0.606 -16.945 1.00 87.00 87 ALA A N 1
ATOM 699 C CA . ALA A 1 87 ? 10.244 -0.794 -16.674 1.00 87.00 87 ALA A CA 1
ATOM 700 C C . ALA A 1 87 ? 9.697 -1.734 -17.764 1.00 87.00 87 ALA A C 1
ATOM 702 O O . ALA A 1 87 ? 10.358 -2.701 -18.132 1.00 87.00 87 ALA A O 1
ATOM 703 N N . LYS A 1 88 ? 8.517 -1.443 -18.329 1.00 82.88 88 LYS A N 1
ATOM 704 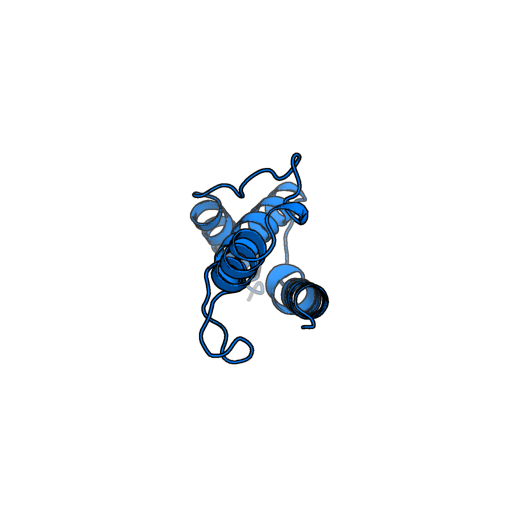C CA . LYS A 1 88 ? 7.962 -2.213 -19.452 1.00 82.88 88 LYS A CA 1
ATOM 705 C C . LYS A 1 88 ? 8.739 -2.007 -20.749 1.00 82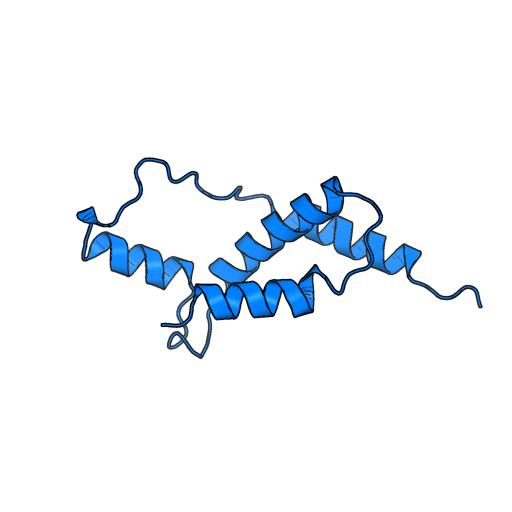.88 88 LYS A C 1
ATOM 707 O O . LYS A 1 88 ? 8.929 -2.978 -21.469 1.00 82.88 88 LYS A O 1
ATOM 712 N N . GLU A 1 89 ? 9.188 -0.788 -21.039 1.00 80.25 89 GLU A N 1
ATOM 713 C CA . GLU A 1 89 ? 9.983 -0.488 -22.239 1.00 80.25 89 GLU A CA 1
ATOM 714 C C . GLU A 1 89 ? 11.286 -1.299 -22.271 1.00 80.25 89 GLU A C 1
ATOM 716 O O . GLU A 1 89 ? 11.568 -1.933 -23.284 1.00 80.25 89 GLU A O 1
ATOM 721 N N . VAL A 1 90 ? 12.019 -1.382 -21.155 1.00 67.19 90 VAL A N 1
ATOM 722 C CA . VAL A 1 90 ? 13.274 -2.164 -21.059 1.00 67.19 90 VAL A CA 1
ATOM 723 C C . VAL A 1 90 ? 13.082 -3.682 -20.952 1.00 67.19 90 VAL A C 1
ATOM 725 O O . VAL A 1 90 ? 14.045 -4.420 -21.114 1.00 67.19 90 VAL A O 1
ATOM 728 N N . SER A 1 91 ? 11.868 -4.171 -20.682 1.00 62.97 91 SER A N 1
ATOM 729 C CA . SER A 1 91 ? 11.594 -5.610 -20.506 1.00 62.97 91 SER A CA 1
ATOM 730 C C . SER A 1 91 ? 11.244 -6.348 -21.806 1.00 62.97 91 SER A C 1
ATOM 732 O O . SER A 1 91 ? 10.805 -7.499 -21.746 1.00 62.97 91 SER A O 1
ATOM 734 N N . HIS A 1 92 ? 11.371 -5.712 -22.974 1.00 60.75 92 HIS A N 1
ATOM 735 C CA . HIS A 1 92 ? 11.143 -6.403 -24.242 1.00 60.75 92 HIS A CA 1
ATOM 736 C C . HIS A 1 92 ? 12.308 -7.364 -24.508 1.00 60.75 92 HIS A C 1
ATOM 738 O O . HIS A 1 92 ? 13.459 -6.949 -24.371 1.00 60.75 92 HIS A O 1
ATOM 744 N N . PRO A 1 93 ? 12.052 -8.634 -24.868 1.00 57.31 93 PRO A N 1
ATOM 745 C CA . PRO A 1 93 ? 13.120 -9.476 -25.379 1.00 57.31 93 PRO A CA 1
ATOM 746 C C . PRO A 1 93 ? 13.670 -8.819 -26.648 1.00 57.31 93 PRO A C 1
ATOM 748 O O . PRO A 1 93 ? 12.889 -8.399 -27.507 1.00 57.31 93 PRO A O 1
ATOM 751 N N . ASP A 1 94 ? 14.996 -8.731 -26.760 1.00 60.16 94 ASP A N 1
ATOM 752 C CA . ASP A 1 94 ? 15.618 -8.583 -28.073 1.00 60.16 94 ASP A CA 1
ATOM 753 C C . ASP A 1 94 ? 15.091 -9.746 -28.932 1.00 60.16 94 ASP A C 1
ATOM 755 O O . ASP A 1 94 ? 15.108 -10.897 -28.487 1.00 60.16 94 ASP A O 1
ATOM 759 N N . THR A 1 95 ? 14.508 -9.405 -30.083 1.00 51.69 95 THR A N 1
ATOM 760 C CA . THR A 1 95 ? 13.897 -10.322 -31.069 1.00 51.69 95 THR A CA 1
ATOM 761 C C . THR A 1 95 ? 14.653 -11.625 -31.275 1.00 51.69 95 THR A C 1
ATOM 763 O O . THR A 1 95 ? 15.894 -11.560 -31.413 1.00 51.69 95 THR A O 1
#

Secondary structure (DSSP, 8-state):
--HHHHHHHHIIIIITTS--S-HHHHHHHHHHHHHHHHHS-BGGGTTB-HHHHHHHHHHH-GGG--TTPPPPPTT-HHHHHHHHHHHHHHTSPP-

Organism: NCBI:txid2108360

Radius of gyration: 15.93 Å; chains: 1; bounding box: 34×23×53 Å

InterPro domains:
  IPR001584 Integrase, catalytic core [PF13683] (1-41)
  IPR001584 Integrase, catalytic core [PS50994] (1-58)
  IPR012337 Ribonuclease H-like superfamily [SSF53098] (1-60)
  IPR036397 Ribonuclease H superfamily [G3DSA:3.30.420.10] (1-64)